Protein AF-A0A7X7KMA7-F1 (afdb_monomer_lite)

Structure (mmCIF, N/CA/C/O backbone):
data_AF-A0A7X7KMA7-F1
#
_entry.id   AF-A0A7X7KMA7-F1
#
loop_
_atom_site.group_PDB
_atom_site.id
_atom_site.type_symbol
_atom_site.label_atom_id
_atom_site.label_alt_id
_atom_site.label_comp_id
_atom_site.label_asym_id
_atom_site.label_entity_id
_atom_site.label_seq_id
_atom_site.pdbx_PDB_ins_code
_atom_site.Cartn_x
_atom_site.Cartn_y
_atom_site.Cartn_z
_atom_site.occupancy
_atom_site.B_iso_or_equiv
_atom_site.auth_seq_id
_atom_site.auth_comp_id
_atom_site.auth_asym_id
_atom_site.auth_atom_id
_atom_site.pdbx_PDB_model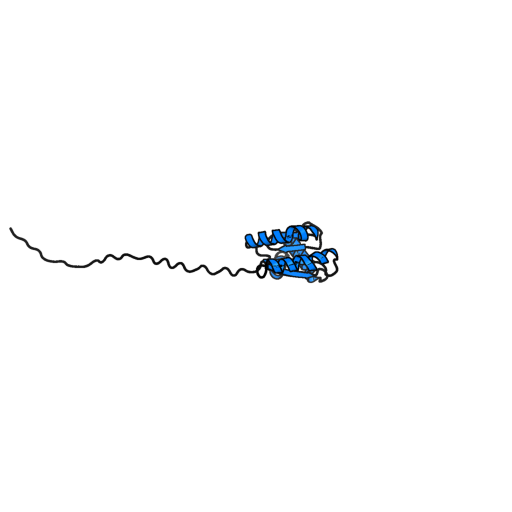_num
ATOM 1 N N . MET A 1 1 ? -81.975 -41.476 48.664 1.00 42.84 1 MET A N 1
ATOM 2 C CA . MET A 1 1 ? -80.956 -42.545 48.641 1.00 42.84 1 MET A CA 1
ATOM 3 C C . MET A 1 1 ? -79.593 -41.872 48.612 1.00 42.84 1 MET A C 1
ATOM 5 O O . MET A 1 1 ? -79.243 -41.217 47.643 1.00 42.84 1 MET A O 1
ATOM 9 N N . THR A 1 2 ? -78.921 -41.885 49.754 1.00 43.12 2 THR A N 1
ATOM 10 C CA . THR A 1 2 ? -77.663 -41.200 50.062 1.00 43.12 2 THR A CA 1
ATOM 11 C C . THR A 1 2 ? -76.474 -41.994 49.533 1.00 43.12 2 THR A C 1
ATOM 13 O O . THR A 1 2 ? -76.369 -43.187 49.803 1.00 43.12 2 THR A O 1
ATOM 16 N N . LYS A 1 3 ? -75.516 -41.331 48.879 1.00 42.34 3 LYS A N 1
ATOM 17 C CA . LYS A 1 3 ? -74.134 -41.823 48.876 1.00 42.34 3 LYS A CA 1
ATOM 18 C C . LYS A 1 3 ? -73.151 -40.657 48.859 1.00 42.34 3 LYS A C 1
ATOM 20 O O . LYS A 1 3 ? -72.945 -40.000 47.848 1.00 42.34 3 LYS A O 1
ATOM 25 N N . ARG A 1 4 ? -72.582 -40.401 50.037 1.00 55.59 4 ARG A N 1
ATOM 26 C CA . ARG A 1 4 ? -71.349 -39.637 50.221 1.00 55.59 4 ARG A CA 1
ATOM 27 C C . ARG A 1 4 ? -70.192 -40.496 49.722 1.00 55.59 4 ARG A C 1
ATOM 29 O O . ARG A 1 4 ? -70.120 -41.663 50.103 1.00 55.59 4 ARG A O 1
ATOM 36 N N . ILE A 1 5 ? -69.280 -39.916 48.951 1.00 58.69 5 ILE A N 1
ATOM 37 C CA . ILE A 1 5 ? -67.918 -40.436 48.820 1.00 58.69 5 ILE A CA 1
ATOM 38 C C . ILE A 1 5 ? -66.971 -39.254 48.995 1.00 58.69 5 ILE A C 1
ATOM 40 O O . ILE A 1 5 ? -67.124 -38.203 48.380 1.00 58.69 5 ILE A O 1
ATOM 44 N N . SER A 1 6 ? -66.084 -39.448 49.957 1.00 42.78 6 SER A N 1
ATOM 45 C CA . SER A 1 6 ? -65.108 -38.520 50.496 1.00 42.78 6 SER A CA 1
ATOM 46 C C . SER A 1 6 ? -63.806 -38.616 49.702 1.00 42.78 6 SER A C 1
ATOM 48 O O . SER A 1 6 ? -63.405 -39.723 49.356 1.00 42.78 6 SER A O 1
ATOM 50 N N . GLY A 1 7 ? -63.136 -37.476 49.519 1.00 43.03 7 GLY A N 1
ATOM 51 C CA . GLY A 1 7 ? -61.676 -37.373 49.467 1.00 43.03 7 GLY A CA 1
ATOM 52 C C . GLY A 1 7 ? -60.973 -37.708 48.149 1.00 43.03 7 GLY A C 1
ATOM 53 O O . GLY A 1 7 ? -60.830 -38.869 47.794 1.00 43.03 7 GLY A O 1
ATOM 54 N N . LEU A 1 8 ? -60.371 -36.686 47.534 1.00 47.28 8 LEU A N 1
ATOM 55 C CA . LEU A 1 8 ? -58.937 -36.716 47.229 1.00 47.28 8 LEU A CA 1
ATOM 56 C C . LEU A 1 8 ? -58.417 -35.278 47.090 1.00 47.28 8 LEU A C 1
ATOM 58 O O . LEU A 1 8 ? -58.827 -34.531 46.207 1.00 47.28 8 LEU A O 1
ATOM 62 N N . ALA A 1 9 ? -57.535 -34.889 48.004 1.00 47.84 9 ALA A N 1
ATOM 63 C CA . ALA A 1 9 ? -56.682 -33.720 47.870 1.00 47.84 9 ALA A CA 1
ATOM 64 C C . ALA A 1 9 ? -55.436 -34.116 47.066 1.00 47.84 9 ALA A C 1
ATOM 66 O O . ALA A 1 9 ? -54.879 -35.167 47.360 1.00 47.84 9 ALA A O 1
ATOM 67 N N . MET A 1 10 ? -54.980 -33.289 46.119 1.00 40.28 10 MET A N 1
ATOM 68 C CA . MET A 1 10 ? -53.560 -32.926 45.959 1.00 40.28 10 MET A CA 1
ATOM 69 C C . MET A 1 10 ? -53.342 -32.008 44.749 1.00 40.28 10 MET A C 1
ATOM 71 O O . MET A 1 10 ? -53.528 -32.400 43.605 1.00 40.28 10 MET A O 1
ATOM 75 N N . SER A 1 11 ? -52.940 -30.777 45.065 1.00 55.69 11 SER A N 1
ATOM 76 C CA . SER A 1 11 ? -51.712 -30.124 44.595 1.00 55.69 11 SER A CA 1
ATOM 77 C C . SER A 1 11 ? -51.336 -30.197 43.110 1.00 55.69 11 SER A C 1
ATOM 79 O O . SER A 1 11 ? -50.951 -31.241 42.598 1.00 55.69 11 SER A O 1
ATOM 81 N N . GLY A 1 12 ? -51.240 -29.025 42.482 1.00 44.03 12 GLY A N 1
ATOM 82 C CA . GLY A 1 12 ? -50.494 -28.838 41.238 1.00 44.03 12 GLY A CA 1
ATOM 83 C C . GLY A 1 12 ? -50.275 -27.358 40.952 1.00 44.03 12 GLY A C 1
ATOM 84 O O . GLY A 1 12 ? -51.076 -26.734 40.268 1.00 44.03 12 GLY A O 1
ATOM 85 N N . ALA A 1 13 ? -49.234 -26.787 41.555 1.00 55.28 13 ALA A N 1
ATOM 86 C CA . ALA A 1 13 ? -48.844 -25.388 41.431 1.00 55.28 13 ALA A CA 1
ATOM 87 C C . ALA A 1 13 ? -48.570 -24.975 39.971 1.00 55.28 13 ALA A C 1
ATOM 89 O O . ALA A 1 13 ? -47.979 -25.733 39.202 1.00 55.28 13 ALA A O 1
ATOM 90 N N . LEU A 1 14 ? -48.955 -23.742 39.621 1.00 54.69 14 LEU A N 1
ATOM 91 C CA . LEU A 1 14 ? -48.540 -23.071 38.390 1.00 54.69 14 LEU A CA 1
ATOM 92 C C . LEU A 1 14 ? -47.006 -22.993 38.330 1.00 54.69 14 LEU A C 1
ATOM 94 O O . LEU A 1 14 ? -46.394 -22.233 39.079 1.00 54.69 14 LEU A O 1
ATOM 98 N N . ALA A 1 15 ? -46.385 -23.716 37.402 1.00 51.72 15 ALA A N 1
ATOM 99 C CA . ALA A 1 15 ? -45.002 -23.473 37.015 1.00 51.72 15 ALA A CA 1
ATOM 100 C C . ALA A 1 15 ? -44.979 -22.431 35.884 1.00 51.72 15 ALA A C 1
ATOM 102 O O . ALA A 1 15 ? -45.044 -22.770 34.704 1.00 51.72 15 ALA A O 1
ATOM 103 N N . VAL A 1 16 ? -44.912 -21.146 36.241 1.00 57.94 16 VAL A N 1
ATOM 104 C CA . VAL A 1 16 ? -44.559 -20.082 35.291 1.00 57.94 16 VAL A CA 1
ATOM 105 C C . VAL A 1 16 ? -43.051 -20.174 35.069 1.00 57.94 16 VAL A C 1
ATOM 107 O O . VAL A 1 16 ? -42.262 -19.671 35.866 1.00 57.94 16 VAL A O 1
ATOM 110 N N . ALA A 1 17 ? -42.636 -20.885 34.022 1.00 57.16 17 ALA A N 1
ATOM 111 C CA . ALA A 1 17 ? -41.237 -20.955 33.622 1.00 57.16 17 ALA A CA 1
ATOM 112 C C . ALA A 1 17 ? -40.804 -19.588 33.066 1.00 57.16 17 ALA A C 1
ATOM 114 O O . ALA A 1 17 ? -41.054 -19.261 31.906 1.00 57.16 17 ALA A O 1
ATOM 115 N N . VAL A 1 18 ? -40.183 -18.768 33.915 1.00 60.25 18 VAL A N 1
ATOM 116 C CA . VAL A 1 18 ? -39.523 -17.524 33.509 1.00 60.25 18 VAL A CA 1
ATOM 117 C C . VAL A 1 18 ? -38.272 -17.906 32.720 1.00 60.25 18 VAL A C 1
ATOM 119 O O . VAL A 1 18 ? -37.263 -18.318 33.289 1.00 60.25 18 VAL A O 1
ATOM 122 N N . TRP A 1 19 ? -38.351 -17.796 31.394 1.00 57.41 19 TRP A N 1
ATOM 123 C CA . TRP A 1 19 ? -37.195 -17.878 30.506 1.00 57.41 19 TRP A CA 1
ATOM 124 C C . TRP A 1 19 ? -36.308 -16.655 30.748 1.00 57.41 19 TRP A C 1
ATOM 126 O O . TRP A 1 19 ? -36.497 -15.599 30.147 1.00 57.41 19 TRP A O 1
ATOM 136 N N . LEU A 1 20 ? -35.341 -16.781 31.654 1.00 63.38 20 LEU A N 1
ATOM 137 C CA . LEU A 1 20 ? -34.237 -15.834 31.748 1.00 63.38 20 LEU A CA 1
ATOM 138 C C . LEU A 1 20 ? -33.367 -16.016 30.500 1.00 63.38 20 LEU A C 1
ATOM 140 O O . LEU A 1 20 ? -32.512 -16.898 30.442 1.00 63.38 20 LEU A O 1
ATOM 144 N N . ALA A 1 21 ? -33.623 -15.198 29.479 1.00 61.03 21 ALA A N 1
ATOM 145 C CA . ALA A 1 21 ? -32.756 -15.058 28.321 1.00 61.03 21 ALA A CA 1
ATOM 146 C C . ALA A 1 21 ? -31.420 -14.455 28.783 1.00 61.03 21 ALA A C 1
ATOM 148 O O . ALA A 1 21 ? -31.233 -13.242 28.814 1.00 61.03 21 ALA A O 1
ATOM 149 N N . ASN A 1 22 ? -30.499 -15.324 29.193 1.00 64.50 22 ASN A N 1
ATOM 150 C CA . ASN A 1 22 ? -29.116 -14.979 29.476 1.00 64.50 22 ASN A CA 1
ATOM 151 C C . ASN A 1 22 ? -28.406 -14.701 28.144 1.00 64.50 22 ASN A C 1
ATOM 153 O O . ASN A 1 22 ? -27.770 -15.581 27.565 1.00 64.50 22 ASN A O 1
ATOM 157 N N . SER A 1 23 ? -28.563 -13.486 27.623 1.00 63.78 23 SER A N 1
ATOM 158 C CA . SER A 1 23 ? -27.784 -12.986 26.494 1.00 63.78 23 SER A CA 1
ATOM 159 C C . SER A 1 23 ? -26.338 -12.793 26.947 1.00 63.78 23 SER A C 1
ATOM 161 O O . SER A 1 23 ? -25.974 -11.740 27.469 1.00 63.78 23 SER A O 1
ATOM 163 N N . ALA A 1 24 ? -25.520 -13.834 26.782 1.00 68.38 24 ALA A N 1
ATOM 164 C CA . ALA A 1 24 ? -24.077 -13.706 26.895 1.00 68.38 24 ALA A CA 1
ATOM 165 C C . ALA A 1 24 ? -23.600 -12.678 25.849 1.00 68.38 24 ALA A C 1
ATOM 167 O O . ALA A 1 24 ? -24.004 -12.783 24.685 1.00 68.38 24 ALA A O 1
ATOM 168 N N . PRO A 1 25 ? -22.779 -11.681 26.224 1.00 60.28 25 PRO A N 1
ATOM 169 C CA . PRO A 1 25 ? -22.177 -10.791 25.244 1.00 60.28 25 PRO A CA 1
ATOM 170 C C . PRO A 1 25 ? -21.342 -11.634 24.276 1.00 60.28 25 PRO A C 1
ATOM 172 O O . PRO A 1 25 ? -20.539 -12.467 24.703 1.00 60.28 25 PRO A O 1
ATOM 175 N N . ALA A 1 26 ? -21.561 -11.448 22.972 1.00 61.28 26 ALA A N 1
ATOM 176 C CA . ALA A 1 26 ? -20.715 -12.058 21.957 1.00 61.28 26 ALA A CA 1
ATOM 177 C C . ALA A 1 26 ? -19.252 -11.665 22.238 1.00 61.28 26 ALA A C 1
ATOM 179 O O . ALA A 1 26 ? -19.012 -10.509 22.609 1.00 61.28 26 ALA A O 1
ATOM 180 N N . PRO A 1 27 ? -18.281 -12.587 22.101 1.00 55.22 27 PRO A N 1
ATOM 181 C CA . PRO A 1 27 ? -16.877 -12.244 22.270 1.00 55.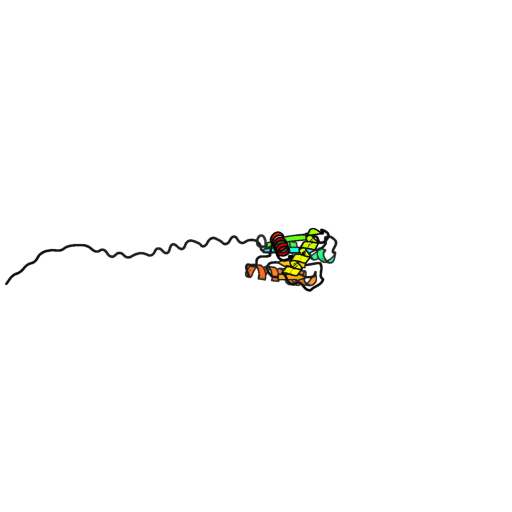22 27 PRO A CA 1
ATOM 182 C C . PRO A 1 27 ? -16.562 -11.056 21.361 1.00 55.22 27 PRO A C 1
ATOM 184 O O . PRO A 1 27 ? -16.843 -11.105 20.161 1.00 55.22 27 PRO A O 1
ATOM 187 N N . ALA A 1 28 ? -16.042 -9.973 21.945 1.00 59.31 28 ALA A N 1
ATOM 188 C CA . ALA A 1 28 ? -15.568 -8.830 21.185 1.00 59.31 28 ALA A CA 1
ATOM 189 C C . ALA A 1 28 ? -14.574 -9.368 20.154 1.00 59.31 28 ALA A C 1
ATOM 191 O O . ALA A 1 28 ? -13.547 -9.934 20.528 1.00 59.31 28 ALA A O 1
ATOM 192 N N . ALA A 1 29 ? -14.925 -9.285 18.870 1.00 58.97 29 ALA A N 1
ATOM 193 C CA . ALA A 1 29 ? -14.020 -9.667 17.803 1.00 58.97 29 ALA A CA 1
ATOM 194 C C . ALA A 1 29 ? -12.727 -8.878 18.022 1.00 58.97 29 ALA A C 1
ATOM 196 O O . ALA A 1 29 ? -12.768 -7.648 18.018 1.00 58.97 29 ALA A O 1
ATOM 197 N N . GLU A 1 30 ? -11.611 -9.565 18.275 1.00 58.09 30 GLU A N 1
ATOM 198 C CA . GLU A 1 30 ? -10.319 -8.896 18.373 1.00 58.09 30 GLU A CA 1
ATOM 199 C C . GLU A 1 30 ? -10.055 -8.212 17.031 1.00 58.09 30 GLU A C 1
ATOM 201 O O . GLU A 1 30 ? -9.756 -8.854 16.018 1.00 58.09 30 GLU A O 1
ATOM 206 N N . THR A 1 31 ? -10.259 -6.897 17.000 1.00 70.19 31 THR A N 1
ATOM 207 C CA . THR A 1 31 ? -10.113 -6.080 15.804 1.00 70.19 31 THR A CA 1
ATOM 208 C C . THR A 1 31 ? -8.632 -5.964 15.495 1.00 70.19 31 THR A C 1
ATOM 210 O O . THR A 1 31 ? -7.916 -5.111 16.015 1.00 70.19 31 THR A O 1
ATOM 213 N N . ARG A 1 32 ? -8.155 -6.873 14.644 1.00 88.69 32 ARG A N 1
ATOM 214 C CA . ARG A 1 32 ? -6.805 -6.805 14.088 1.00 88.69 32 ARG A CA 1
ATOM 215 C C . ARG A 1 32 ? -6.684 -5.548 13.217 1.00 88.69 32 ARG A C 1
ATOM 217 O O . ARG A 1 32 ? -7.615 -5.265 12.460 1.00 88.69 32 ARG A O 1
ATOM 224 N N . PRO A 1 33 ? -5.565 -4.807 13.296 1.00 95.69 33 PRO A N 1
ATOM 225 C CA . PRO A 1 33 ? -5.356 -3.641 12.451 1.00 95.69 33 PRO A CA 1
ATOM 226 C C . PRO A 1 33 ? -5.344 -4.033 10.972 1.00 95.69 33 PRO A C 1
ATOM 228 O O . PRO A 1 33 ? -4.815 -5.084 10.600 1.00 95.69 33 PRO A O 1
ATOM 231 N N . LEU A 1 34 ? -5.869 -3.156 10.118 1.00 97.44 34 LEU A N 1
ATOM 232 C CA . LEU A 1 34 ? -5.682 -3.272 8.678 1.00 97.44 34 LEU A CA 1
ATOM 233 C C . LEU A 1 34 ? -4.204 -3.032 8.354 1.00 97.44 34 LEU A C 1
ATOM 235 O O . LEU A 1 34 ? -3.650 -1.966 8.635 1.00 97.44 34 LEU A O 1
ATOM 239 N N . GLN A 1 35 ? -3.558 -4.026 7.755 1.00 98.12 35 GLN A N 1
ATOM 240 C CA . GLN A 1 35 ? -2.161 -3.905 7.357 1.00 98.12 35 GLN A CA 1
ATOM 241 C C . GLN A 1 35 ? -2.065 -3.121 6.046 1.00 98.12 35 GLN A C 1
ATOM 243 O O . GLN A 1 35 ? -2.744 -3.448 5.074 1.00 98.12 35 GLN A O 1
ATOM 248 N N . VAL A 1 36 ? -1.200 -2.116 6.010 1.00 98.31 36 VAL A N 1
ATOM 249 C CA . VAL A 1 36 ? -0.921 -1.302 4.824 1.00 98.31 36 VAL A CA 1
ATOM 250 C C . VAL A 1 36 ? 0.539 -1.529 4.447 1.00 98.31 36 VAL A C 1
ATOM 252 O O . VAL A 1 36 ? 1.442 -1.065 5.142 1.00 98.31 36 VAL A O 1
ATOM 255 N N . TYR A 1 37 ? 0.782 -2.278 3.373 1.00 98.50 37 TYR A N 1
ATOM 256 C CA . TYR A 1 37 ? 2.131 -2.597 2.903 1.00 98.50 37 TYR A CA 1
ATOM 257 C C . TYR A 1 37 ? 2.526 -1.646 1.779 1.00 98.50 37 TYR A C 1
ATOM 259 O O . TYR A 1 37 ? 1.981 -1.748 0.684 1.00 98.50 37 TYR A O 1
ATOM 267 N N . LEU A 1 38 ? 3.462 -0.733 2.048 1.00 97.38 38 LEU A N 1
ATOM 268 C CA . LEU A 1 38 ? 4.052 0.149 1.041 1.00 97.38 38 LEU A CA 1
ATOM 269 C C . LEU A 1 38 ? 5.336 -0.482 0.504 1.00 97.38 38 LEU A C 1
ATOM 271 O O . LEU A 1 38 ? 6.313 -0.606 1.241 1.00 97.38 38 LEU A O 1
ATOM 275 N N . PHE A 1 39 ? 5.350 -0.791 -0.785 1.00 97.12 39 PHE A N 1
ATOM 276 C CA . PHE A 1 39 ? 6.535 -1.160 -1.545 1.00 97.12 39 PHE A CA 1
ATOM 277 C C . PHE A 1 39 ? 7.085 0.080 -2.242 1.00 97.12 39 PHE A C 1
ATOM 279 O O . PHE A 1 39 ? 6.411 0.683 -3.076 1.00 97.12 39 PHE A O 1
ATOM 286 N N . ALA A 1 40 ? 8.290 0.494 -1.860 1.00 95.06 40 ALA A N 1
ATOM 287 C CA . ALA A 1 40 ? 8.915 1.703 -2.381 1.00 95.06 40 ALA A CA 1
ATOM 288 C C . ALA A 1 40 ? 10.429 1.666 -2.174 1.00 95.06 40 ALA A C 1
ATOM 290 O O . ALA A 1 40 ? 10.872 1.430 -1.051 1.00 95.06 40 ALA A O 1
ATOM 291 N N . SER A 1 41 ? 11.215 2.014 -3.196 1.00 89.81 41 SER A N 1
ATOM 292 C CA . SER A 1 41 ? 12.665 2.204 -3.026 1.00 89.81 41 SER A CA 1
ATOM 293 C C . SER A 1 41 ? 12.961 3.337 -2.033 1.00 89.81 41 SER A C 1
ATOM 295 O O . SER A 1 41 ? 12.235 4.343 -1.955 1.00 89.81 41 SER A O 1
ATOM 297 N N . SER A 1 42 ? 14.019 3.172 -1.242 1.00 81.38 42 SER A N 1
ATOM 298 C CA . SER A 1 42 ? 14.540 4.203 -0.341 1.00 81.38 42 SER A CA 1
ATOM 299 C C . SER A 1 42 ? 15.018 5.456 -1.085 1.00 81.38 42 SER A C 1
ATOM 301 O O . SER A 1 42 ? 14.915 6.562 -0.553 1.00 81.38 42 SER A O 1
ATOM 303 N N . THR A 1 43 ? 15.448 5.297 -2.339 1.00 81.69 43 THR A N 1
ATOM 304 C CA . THR A 1 43 ? 16.053 6.359 -3.156 1.00 81.69 43 THR A CA 1
ATOM 305 C C . THR A 1 43 ? 15.072 7.070 -4.091 1.00 81.69 43 THR A C 1
ATOM 307 O O . THR A 1 43 ? 15.467 7.983 -4.813 1.00 81.69 43 THR A O 1
ATOM 310 N N . CYS A 1 44 ? 13.786 6.702 -4.076 1.00 79.06 44 CYS A N 1
ATOM 311 C CA . CYS A 1 44 ? 12.780 7.269 -4.975 1.00 79.06 44 CYS A CA 1
ATOM 312 C C . CYS A 1 44 ? 12.324 8.679 -4.530 1.00 79.06 44 CYS A C 1
ATOM 314 O O . CYS A 1 44 ? 11.663 8.803 -3.489 1.00 79.06 44 CYS A O 1
ATOM 316 N N . PRO A 1 45 ? 12.579 9.743 -5.322 1.00 80.44 45 PRO A N 1
ATOM 317 C CA . PRO A 1 45 ? 12.192 11.110 -4.959 1.00 80.44 45 PRO A CA 1
ATOM 318 C C . PRO A 1 45 ? 10.673 11.294 -4.856 1.00 80.44 45 PRO A C 1
ATOM 320 O O . PRO A 1 45 ? 10.181 11.972 -3.955 1.00 80.44 45 PRO A O 1
ATOM 323 N N . GLU A 1 46 ? 9.920 10.638 -5.738 1.00 77.50 46 GLU A N 1
ATOM 324 C CA . GLU A 1 46 ? 8.453 10.700 -5.784 1.00 77.50 46 GLU A CA 1
ATOM 325 C C . GLU A 1 46 ? 7.806 10.071 -4.540 1.00 77.50 46 GLU A C 1
ATOM 327 O O . GLU A 1 46 ? 6.713 10.458 -4.125 1.00 77.50 46 GLU A O 1
ATOM 332 N N . CYS A 1 47 ? 8.516 9.157 -3.871 1.00 80.31 47 CYS A N 1
ATOM 333 C CA . CYS A 1 47 ? 8.068 8.549 -2.622 1.00 80.31 47 CYS A CA 1
ATOM 334 C C . CYS A 1 47 ? 8.243 9.461 -1.402 1.00 80.31 47 CYS A C 1
ATOM 336 O O . CYS A 1 47 ? 7.628 9.195 -0.367 1.00 80.31 47 CYS A O 1
ATOM 338 N N . MET A 1 48 ? 9.076 10.509 -1.474 1.00 84.44 48 MET A N 1
ATOM 339 C CA . MET A 1 48 ? 9.415 11.314 -0.295 1.00 84.44 48 MET A CA 1
ATOM 340 C C . MET A 1 48 ? 8.182 11.978 0.316 1.00 84.44 48 MET A C 1
ATOM 342 O O . MET A 1 48 ? 7.986 11.899 1.525 1.00 84.44 48 MET A O 1
ATOM 346 N N . GLY A 1 49 ? 7.307 12.571 -0.504 1.00 86.31 49 GLY A N 1
ATOM 347 C CA . GLY A 1 49 ? 6.081 13.213 -0.017 1.00 86.31 49 GLY A CA 1
ATOM 348 C C . GLY A 1 49 ? 5.111 12.225 0.639 1.00 86.31 49 GLY A C 1
ATOM 349 O O . GLY A 1 49 ? 4.503 12.537 1.665 1.00 86.31 49 GLY A O 1
ATOM 350 N N . ILE A 1 50 ? 5.020 11.011 0.092 1.00 90.94 50 ILE A N 1
ATOM 351 C CA . ILE A 1 50 ? 4.183 9.936 0.635 1.00 90.94 50 ILE A CA 1
ATOM 352 C C . ILE A 1 50 ? 4.718 9.488 1.999 1.00 90.94 50 ILE A C 1
ATOM 354 O O . ILE A 1 50 ? 3.974 9.478 2.979 1.00 90.94 50 ILE A O 1
ATOM 358 N N . LYS A 1 51 ? 6.018 9.178 2.079 1.00 88.00 51 LYS A N 1
ATOM 359 C CA . LYS A 1 51 ? 6.676 8.697 3.303 1.00 88.00 51 LYS A CA 1
ATOM 360 C C . LYS A 1 51 ? 6.720 9.765 4.403 1.00 88.00 51 LYS A C 1
ATOM 362 O O . LYS A 1 51 ? 6.473 9.444 5.559 1.00 88.00 51 LYS A O 1
ATOM 367 N N . ALA A 1 52 ? 7.013 11.017 4.053 1.00 89.81 52 ALA A N 1
ATOM 368 C CA . ALA A 1 52 ? 7.214 12.092 5.024 1.00 89.81 52 ALA A CA 1
ATOM 369 C C . ALA A 1 52 ? 5.913 12.762 5.488 1.00 89.81 52 ALA A C 1
ATOM 371 O O . ALA A 1 52 ? 5.862 13.242 6.615 1.00 89.81 52 ALA A O 1
ATOM 372 N N . ASN A 1 53 ? 4.868 12.804 4.649 1.00 91.25 53 ASN A N 1
ATOM 373 C CA . ASN A 1 53 ? 3.662 13.583 4.953 1.00 91.25 53 ASN A CA 1
ATOM 374 C C . ASN A 1 53 ? 2.377 12.756 4.949 1.00 91.25 53 ASN A C 1
ATOM 376 O O . ASN A 1 53 ? 1.539 12.931 5.830 1.00 91.25 53 ASN A O 1
ATOM 380 N N . LEU A 1 54 ? 2.161 11.906 3.943 1.00 93.44 54 LEU A N 1
ATOM 381 C CA . LEU A 1 54 ? 0.889 11.190 3.805 1.00 93.44 54 LEU A CA 1
ATOM 382 C C . LEU A 1 54 ? 0.757 10.072 4.841 1.00 93.44 54 LEU A C 1
ATOM 384 O O . LEU A 1 54 ? -0.224 10.032 5.576 1.00 93.44 54 LEU A O 1
ATOM 388 N N . LEU A 1 55 ? 1.751 9.186 4.928 1.00 93.62 55 LEU A N 1
ATOM 389 C CA . LEU A 1 55 ? 1.688 8.025 5.819 1.00 93.62 55 LEU A CA 1
ATOM 390 C C . LEU A 1 55 ? 1.683 8.396 7.308 1.00 93.62 55 LEU A C 1
ATOM 392 O O . LEU A 1 55 ? 0.881 7.807 8.031 1.00 93.62 55 LEU A O 1
ATOM 396 N N . PRO A 1 56 ? 2.473 9.379 7.787 1.00 94.19 56 PRO A N 1
ATOM 397 C CA . PRO A 1 56 ? 2.369 9.831 9.172 1.00 94.19 56 PRO A CA 1
ATOM 398 C C . PRO A 1 56 ? 0.979 10.378 9.510 1.00 94.19 56 PRO A C 1
ATOM 400 O O . PRO A 1 56 ? 0.414 9.984 10.526 1.00 94.19 56 PRO A O 1
ATOM 403 N N . ARG A 1 57 ? 0.386 11.196 8.625 1.00 95.25 57 ARG A N 1
ATOM 404 C CA . ARG A 1 57 ? -0.982 11.714 8.806 1.00 95.25 57 ARG A CA 1
ATOM 405 C C . ARG A 1 57 ? -2.028 10.602 8.817 1.00 95.25 57 ARG A C 1
ATOM 407 O O . ARG A 1 57 ? -2.952 10.637 9.621 1.00 95.25 57 ARG A O 1
ATOM 414 N N . LEU A 1 58 ? -1.858 9.586 7.972 1.00 95.38 58 LEU A N 1
ATOM 415 C CA . LEU A 1 58 ? -2.721 8.406 7.955 1.00 95.38 58 LEU A CA 1
ATOM 416 C C . LEU A 1 58 ? -2.634 7.640 9.288 1.00 95.38 58 LEU A C 1
ATOM 418 O O . LEU A 1 58 ? -3.650 7.298 9.883 1.00 95.38 58 LEU A O 1
ATOM 422 N N . VAL A 1 59 ? -1.425 7.398 9.798 1.00 95.81 59 VAL A N 1
ATOM 423 C CA . VAL A 1 59 ? -1.232 6.719 11.091 1.00 95.81 59 VAL A CA 1
ATOM 424 C C . VAL A 1 59 ? -1.822 7.536 12.242 1.00 95.81 59 VAL A C 1
ATOM 426 O O . VAL A 1 59 ? -2.469 6.963 13.114 1.00 95.81 59 VAL A O 1
ATOM 429 N N . GLU A 1 60 ? -1.658 8.858 12.230 1.00 96.81 60 GLU A N 1
ATOM 430 C CA . GLU A 1 60 ? -2.250 9.753 13.228 1.00 96.81 60 GLU A CA 1
ATOM 431 C C . GLU A 1 60 ? -3.788 9.711 13.197 1.00 96.81 60 GLU A C 1
ATOM 433 O O . GLU A 1 60 ? -4.419 9.575 14.244 1.00 96.81 60 GLU A O 1
ATOM 438 N N . GLY A 1 61 ? -4.394 9.747 12.005 1.00 96.38 61 GLY A N 1
ATOM 439 C CA . GLY A 1 61 ? -5.851 9.763 11.841 1.00 96.38 61 GLY A CA 1
ATOM 440 C C . GLY A 1 61 ? -6.547 8.441 12.182 1.00 96.38 61 GLY A C 1
ATOM 441 O O . GLY A 1 61 ? -7.651 8.445 12.728 1.00 96.38 61 GLY A O 1
ATOM 442 N N . TYR A 1 62 ? -5.918 7.298 11.888 1.00 96.12 62 TYR A N 1
ATOM 443 C CA . TYR A 1 62 ? -6.520 5.976 12.116 1.00 96.12 62 TYR A CA 1
ATOM 444 C C . TYR A 1 62 ? -6.018 5.271 13.387 1.00 96.12 62 TYR A C 1
ATOM 446 O O . TYR A 1 62 ? -6.655 4.317 13.849 1.00 96.12 62 TYR A O 1
ATOM 454 N N . GLY A 1 63 ? -4.904 5.718 13.970 1.00 95.31 63 GLY A N 1
ATOM 455 C CA . GLY A 1 63 ? -4.322 5.151 15.183 1.00 95.31 63 GLY A CA 1
ATOM 456 C C . GLY A 1 63 ? -4.074 3.645 15.071 1.00 95.31 63 GLY A C 1
ATOM 457 O O . GLY A 1 63 ? -3.556 3.143 14.076 1.00 95.31 63 GLY A O 1
ATOM 458 N N . THR A 1 64 ? -4.493 2.894 16.091 1.00 95.31 64 THR A N 1
ATOM 459 C CA . THR A 1 64 ? -4.306 1.434 16.171 1.00 95.31 64 THR A CA 1
ATOM 460 C C . THR A 1 64 ? -5.177 0.633 15.203 1.00 95.31 64 THR A C 1
ATOM 462 O O . THR A 1 64 ? -5.046 -0.587 15.148 1.00 95.31 64 THR A O 1
ATOM 465 N N . ARG A 1 65 ? -6.062 1.280 14.430 1.00 96.44 65 ARG A N 1
ATOM 466 C CA . ARG A 1 65 ? -6.908 0.598 13.437 1.00 96.44 65 ARG A CA 1
ATOM 467 C C . ARG A 1 65 ? -6.125 0.170 12.201 1.00 96.44 65 ARG A C 1
ATOM 469 O O . ARG A 1 65 ? -6.581 -0.724 11.492 1.00 96.44 65 ARG A O 1
ATOM 476 N N . ILE A 1 66 ? -4.970 0.781 11.939 1.00 97.56 66 ILE A N 1
ATOM 477 C CA . ILE A 1 66 ? -4.095 0.415 10.824 1.00 97.56 66 ILE A CA 1
ATOM 478 C C . ILE A 1 66 ? -2.669 0.157 11.300 1.00 97.56 66 ILE A C 1
ATOM 480 O O . ILE A 1 66 ? -2.240 0.637 12.347 1.00 97.56 66 ILE A O 1
ATOM 484 N N . LYS A 1 67 ? -1.903 -0.565 10.484 1.00 97.31 67 LYS A N 1
ATOM 485 C CA . LYS A 1 67 ? -0.459 -0.715 10.658 1.00 97.31 67 LYS A CA 1
ATOM 486 C C . LYS A 1 67 ? 0.241 -0.586 9.315 1.00 97.31 67 LYS A C 1
ATOM 488 O O . LYS A 1 67 ? 0.108 -1.453 8.453 1.00 97.31 67 LYS A O 1
ATOM 493 N N . VAL A 1 68 ? 1.016 0.481 9.158 1.00 96.88 68 VAL A N 1
ATOM 494 C CA . VAL A 1 68 ? 1.813 0.732 7.953 1.00 96.88 68 VAL A CA 1
ATOM 495 C C . VAL A 1 68 ? 3.154 0.008 8.062 1.00 96.88 68 VAL A C 1
ATOM 497 O O . VAL A 1 68 ? 3.833 0.094 9.083 1.00 96.88 68 VAL A O 1
ATOM 500 N N . THR A 1 69 ? 3.534 -0.723 7.017 1.00 97.00 69 THR A N 1
ATOM 501 C CA . THR A 1 69 ? 4.825 -1.412 6.905 1.00 97.00 69 THR A CA 1
ATOM 502 C C . THR A 1 69 ? 5.498 -1.006 5.600 1.00 97.00 69 THR A C 1
ATOM 504 O O . THR A 1 69 ? 4.916 -1.159 4.528 1.00 97.00 69 THR A O 1
ATOM 507 N N . HIS A 1 70 ? 6.725 -0.500 5.703 1.00 95.12 70 HIS A N 1
ATOM 508 C CA . HIS A 1 70 ? 7.562 -0.154 4.559 1.00 95.12 70 HIS A CA 1
ATOM 509 C C . HIS A 1 70 ? 8.389 -1.363 4.124 1.00 95.12 70 HIS A C 1
ATOM 511 O O . HIS A 1 70 ? 9.064 -1.976 4.948 1.00 95.12 70 HIS A O 1
ATOM 517 N N . LEU A 1 71 ? 8.336 -1.683 2.836 1.00 96.56 71 LEU A N 1
ATOM 518 C CA . LEU A 1 71 ? 9.095 -2.7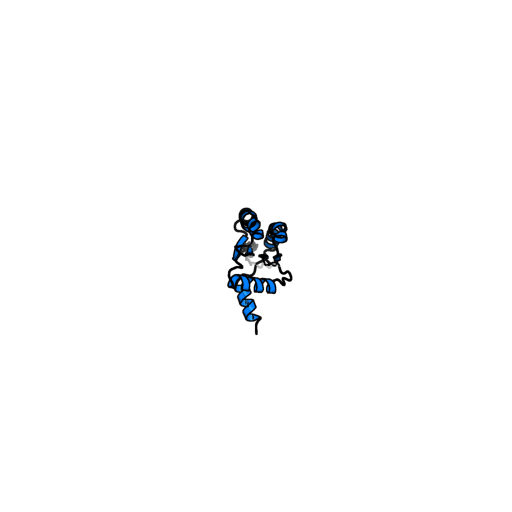43 2.186 1.00 96.56 71 LEU A CA 1
ATOM 519 C C . LEU A 1 71 ? 9.980 -2.082 1.129 1.00 96.56 71 LEU A C 1
ATOM 521 O O . LEU A 1 71 ? 9.486 -1.533 0.141 1.00 96.56 71 LEU A O 1
ATOM 525 N N . ASP A 1 72 ? 11.282 -2.061 1.400 1.00 95.25 72 ASP A N 1
ATOM 526 C CA . ASP A 1 72 ? 12.255 -1.363 0.567 1.00 95.25 72 ASP A CA 1
ATOM 527 C C . ASP A 1 72 ? 12.567 -2.174 -0.687 1.00 95.25 72 ASP A C 1
ATOM 529 O O . ASP A 1 72 ? 12.992 -3.319 -0.595 1.00 95.25 72 ASP A O 1
ATOM 533 N N . LEU A 1 73 ? 12.369 -1.590 -1.864 1.00 95.31 73 LEU A N 1
ATOM 534 C CA . LEU A 1 73 ? 12.621 -2.288 -3.127 1.00 95.31 73 LEU A CA 1
ATOM 535 C C . LEU A 1 73 ? 14.105 -2.431 -3.465 1.00 95.31 73 LEU A C 1
ATOM 537 O O . LEU A 1 73 ? 14.437 -3.204 -4.361 1.00 95.31 73 LEU A O 1
ATOM 541 N N . ASP A 1 74 ? 14.983 -1.753 -2.726 1.00 94.06 74 ASP A N 1
ATOM 542 C CA . ASP A 1 74 ? 16.426 -1.966 -2.830 1.00 94.06 74 ASP A CA 1
ATOM 543 C C . ASP A 1 74 ? 16.851 -3.288 -2.139 1.00 94.06 74 ASP A C 1
ATOM 545 O O . ASP A 1 74 ? 17.925 -3.825 -2.417 1.00 94.06 7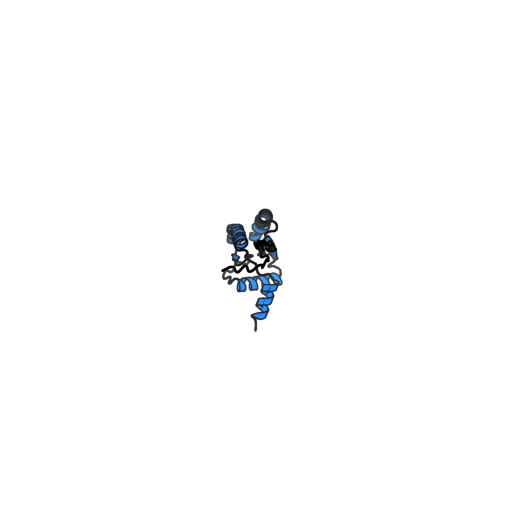4 ASP A O 1
ATOM 549 N N . ASP A 1 75 ? 15.988 -3.869 -1.287 1.00 96.12 75 ASP A N 1
ATOM 550 C CA . ASP A 1 75 ? 16.138 -5.221 -0.742 1.00 96.12 75 ASP A CA 1
ATOM 551 C C . ASP A 1 75 ? 15.533 -6.274 -1.687 1.00 96.12 75 ASP A C 1
ATOM 553 O O . ASP A 1 75 ? 14.342 -6.263 -2.020 1.00 96.12 75 ASP A O 1
ATOM 557 N N . ILE A 1 76 ? 16.350 -7.256 -2.075 1.00 96.06 76 ILE A N 1
ATOM 558 C CA . ILE A 1 76 ? 15.953 -8.287 -3.040 1.00 96.06 76 ILE A CA 1
ATOM 559 C C . ILE A 1 76 ? 14.774 -9.141 -2.549 1.00 96.06 76 ILE A C 1
ATOM 561 O O . ILE A 1 76 ? 13.964 -9.602 -3.357 1.00 96.06 76 ILE A O 1
ATOM 565 N N . GLU A 1 77 ? 14.646 -9.365 -1.239 1.00 97.38 77 GLU A N 1
ATOM 566 C CA . GLU A 1 77 ? 13.553 -10.169 -0.690 1.00 97.38 77 GLU A CA 1
ATOM 567 C C . GLU A 1 77 ? 12.223 -9.419 -0.676 1.00 97.38 77 GLU A C 1
ATOM 569 O O . GLU A 1 77 ? 11.171 -10.040 -0.867 1.00 97.38 77 GLU A O 1
ATOM 574 N N . SER A 1 78 ? 12.261 -8.105 -0.501 1.00 97.31 78 SER A N 1
ATOM 575 C CA . SER A 1 78 ? 11.120 -7.202 -0.627 1.00 97.31 78 SER A CA 1
ATOM 576 C C . SER A 1 78 ? 10.711 -7.015 -2.088 1.00 97.31 78 SER A C 1
ATOM 578 O O . SER A 1 78 ? 9.520 -7.077 -2.392 1.00 97.31 78 SER A O 1
ATOM 580 N N . PHE A 1 79 ? 11.670 -6.920 -3.015 1.00 96.88 79 PHE A N 1
ATOM 581 C CA . PHE A 1 79 ? 11.382 -6.920 -4.452 1.00 96.88 79 PHE A CA 1
ATOM 582 C C . PHE A 1 79 ? 10.706 -8.223 -4.903 1.00 96.88 79 PHE A C 1
ATOM 584 O O . PHE A 1 79 ? 9.657 -8.201 -5.542 1.00 96.88 79 PHE A O 1
ATOM 591 N N . LYS A 1 80 ? 11.234 -9.391 -4.508 1.00 97.56 80 LYS A N 1
ATOM 592 C CA . LYS A 1 80 ? 10.568 -10.677 -4.789 1.00 97.56 80 LYS A CA 1
ATOM 593 C C . LYS A 1 80 ? 9.167 -10.730 -4.190 1.00 97.56 80 LYS A C 1
ATOM 595 O O . LYS A 1 80 ? 8.264 -11.284 -4.811 1.00 97.56 80 LYS A O 1
ATOM 600 N N . LEU A 1 81 ? 8.989 -10.182 -2.987 1.00 98.19 81 LEU A N 1
ATOM 601 C CA . LEU A 1 81 ? 7.690 -10.134 -2.329 1.00 98.19 81 LEU A CA 1
ATOM 602 C C . LEU A 1 81 ? 6.690 -9.271 -3.100 1.00 98.19 81 LEU A C 1
ATOM 604 O O . LEU A 1 81 ? 5.548 -9.705 -3.235 1.00 98.19 81 LEU A O 1
ATOM 608 N N . LEU A 1 82 ? 7.114 -8.124 -3.646 1.00 98.12 82 LEU A N 1
ATOM 609 C CA . LEU A 1 82 ? 6.282 -7.290 -4.517 1.00 98.12 82 LEU A CA 1
ATOM 610 C C . LEU A 1 82 ? 5.701 -8.129 -5.659 1.00 98.12 82 LEU A C 1
ATOM 612 O O . LEU A 1 82 ? 4.486 -8.183 -5.808 1.00 98.12 82 LEU A O 1
ATOM 616 N N . LEU A 1 83 ? 6.543 -8.885 -6.371 1.00 97.31 83 LEU A N 1
ATOM 617 C CA . LEU A 1 83 ? 6.099 -9.737 -7.482 1.00 97.31 83 LEU A CA 1
ATOM 618 C C . LEU A 1 83 ? 5.066 -10.793 -7.050 1.00 97.31 83 LEU A C 1
ATOM 620 O O . LEU A 1 83 ? 4.208 -11.192 -7.838 1.00 97.31 83 LEU A O 1
ATOM 624 N N . LEU A 1 84 ? 5.138 -11.288 -5.809 1.00 97.75 84 LEU A N 1
ATOM 625 C CA . LEU A 1 84 ? 4.134 -12.221 -5.290 1.00 97.75 84 LEU A CA 1
ATOM 626 C C . LEU A 1 84 ? 2.803 -11.524 -4.996 1.00 97.75 84 LEU A C 1
ATOM 628 O O . LEU A 1 84 ? 1.749 -12.083 -5.301 1.00 97.75 84 LEU A O 1
ATOM 632 N N . TYR A 1 85 ? 2.845 -10.321 -4.421 1.00 98.31 85 TYR A N 1
ATOM 633 C CA . TYR A 1 85 ? 1.651 -9.506 -4.207 1.00 98.31 85 TYR A CA 1
ATOM 634 C C . TYR A 1 85 ? 1.012 -9.109 -5.536 1.00 98.31 85 TYR A C 1
ATOM 636 O O . TYR A 1 85 ? -0.192 -9.275 -5.697 1.00 98.31 85 TYR A O 1
ATOM 644 N N . GLU A 1 86 ? 1.802 -8.693 -6.523 1.00 97.94 86 GLU A N 1
ATOM 645 C CA . GLU A 1 86 ? 1.306 -8.365 -7.859 1.00 97.94 86 GLU A CA 1
ATOM 646 C C . GLU A 1 86 ? 0.556 -9.534 -8.492 1.00 97.94 86 GLU A C 1
ATOM 648 O O . GLU A 1 86 ? -0.581 -9.372 -8.937 1.00 97.94 86 GLU A O 1
ATOM 653 N N . ARG A 1 87 ? 1.136 -10.742 -8.445 1.00 96.75 87 ARG A N 1
ATOM 654 C CA . ARG A 1 87 ? 0.446 -11.950 -8.916 1.00 96.75 87 ARG A CA 1
ATOM 655 C C . ARG A 1 87 ? -0.833 -12.230 -8.135 1.00 96.75 87 ARG A C 1
ATOM 657 O O . ARG A 1 87 ? -1.844 -12.566 -8.743 1.00 96.75 87 ARG A O 1
ATOM 664 N N . LYS A 1 88 ? -0.805 -12.096 -6.806 1.00 96.19 88 LYS A N 1
ATOM 665 C CA . LYS A 1 88 ? -1.966 -12.369 -5.946 1.00 96.19 88 LYS A CA 1
ATOM 666 C C . LYS A 1 88 ? -3.126 -11.405 -6.202 1.00 96.19 88 LYS A C 1
ATOM 668 O O . LYS A 1 88 ? -4.274 -11.836 -6.202 1.00 96.19 88 LYS A O 1
ATOM 673 N N . TYR A 1 89 ? -2.828 -10.127 -6.409 1.00 97.19 89 TYR A N 1
ATOM 674 C CA . TYR A 1 89 ? -3.821 -9.074 -6.631 1.00 97.19 89 TYR A CA 1
ATOM 675 C C . TYR A 1 89 ? -4.158 -8.870 -8.116 1.00 97.19 89 TYR A C 1
ATOM 677 O O . TYR A 1 89 ? -5.010 -8.046 -8.442 1.00 97.19 89 TYR A O 1
ATOM 685 N N . GLY A 1 90 ? -3.518 -9.617 -9.022 1.00 96.75 90 GLY A N 1
ATOM 686 C CA . GLY A 1 90 ? -3.747 -9.504 -10.463 1.00 96.75 90 GLY A CA 1
ATOM 687 C C . GLY A 1 90 ? -3.328 -8.148 -11.034 1.00 96.75 90 GLY A C 1
ATOM 688 O O . GLY A 1 90 ? -3.983 -7.640 -11.945 1.00 96.75 9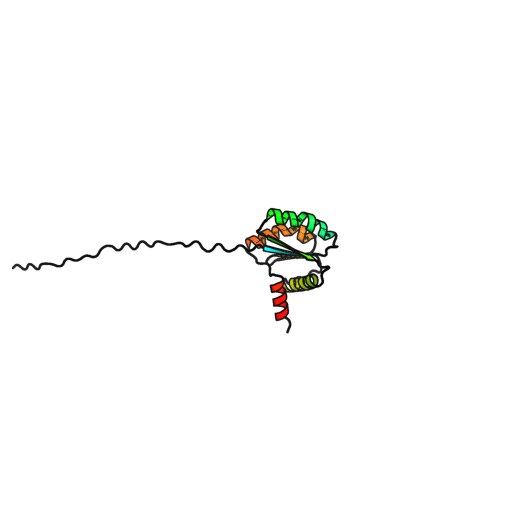0 GLY A O 1
ATOM 689 N N . VAL A 1 91 ? -2.268 -7.559 -10.479 1.00 97.31 91 VAL A N 1
ATOM 690 C CA . VAL A 1 91 ? -1.709 -6.270 -10.901 1.00 97.31 91 VAL A CA 1
ATOM 691 C C . VAL A 1 91 ? -1.211 -6.370 -12.345 1.00 97.31 91 VAL A C 1
ATOM 693 O O . VAL A 1 91 ? -0.592 -7.363 -12.728 1.00 97.31 91 VAL A O 1
ATOM 696 N N . LYS A 1 92 ? -1.508 -5.348 -13.157 1.00 94.12 92 LYS A N 1
ATOM 697 C CA . LYS A 1 92 ? -1.137 -5.289 -14.585 1.00 94.12 92 LYS A CA 1
ATOM 698 C C . LYS A 1 92 ? -0.318 -4.057 -14.967 1.00 94.12 92 LYS A C 1
ATOM 700 O O . LYS A 1 92 ? 0.136 -3.987 -16.103 1.00 94.12 92 LYS A O 1
ATOM 705 N N . ASP A 1 93 ? -0.189 -3.087 -14.069 1.00 93.94 93 ASP A N 1
ATOM 706 C CA . ASP A 1 93 ? 0.649 -1.909 -14.277 1.00 93.94 93 ASP A CA 1
ATOM 707 C C . ASP A 1 93 ? 2.122 -2.203 -13.945 1.00 93.94 93 ASP A C 1
ATOM 709 O O . ASP A 1 93 ? 2.443 -3.170 -13.248 1.00 93.94 93 ASP A O 1
ATOM 713 N N . ASP A 1 94 ? 3.009 -1.341 -14.427 1.00 92.38 94 ASP A N 1
ATOM 714 C CA . ASP A 1 94 ? 4.465 -1.429 -14.313 1.00 92.38 94 ASP A CA 1
ATOM 715 C C . ASP A 1 94 ? 5.067 -0.499 -13.240 1.00 92.38 94 ASP A C 1
ATOM 717 O O . ASP A 1 94 ? 6.287 -0.433 -13.091 1.00 92.38 94 ASP A O 1
ATOM 721 N N . GLU A 1 95 ? 4.238 0.180 -12.440 1.00 93.81 95 GLU A N 1
ATOM 722 C CA . GLU A 1 95 ? 4.697 1.122 -11.415 1.00 93.81 95 GLU A CA 1
ATOM 723 C C . GLU A 1 95 ? 5.377 0.386 -10.257 1.00 93.81 95 GLU A C 1
ATOM 725 O O . GLU A 1 95 ? 4.757 -0.420 -9.570 1.00 93.81 95 GLU A O 1
ATOM 730 N N . ALA A 1 96 ? 6.643 0.666 -9.957 1.00 91.31 96 ALA A N 1
ATOM 731 C CA . ALA A 1 96 ? 7.312 -0.010 -8.838 1.00 91.31 96 ALA A CA 1
ATOM 732 C C . ALA A 1 96 ? 6.721 0.388 -7.469 1.00 91.31 96 ALA A C 1
ATOM 734 O O . ALA A 1 96 ? 6.647 -0.423 -6.546 1.00 91.31 96 ALA A O 1
ATOM 735 N N . LEU A 1 97 ? 6.291 1.645 -7.333 1.00 95.12 97 LEU A N 1
ATOM 736 C CA . LEU A 1 97 ? 5.689 2.179 -6.116 1.00 95.12 97 LEU A CA 1
ATOM 737 C C . LEU A 1 97 ? 4.258 1.652 -5.956 1.00 95.12 97 LEU A C 1
ATOM 739 O O . LEU A 1 97 ? 3.363 2.053 -6.700 1.00 95.12 97 LEU A O 1
ATOM 743 N N . LYS A 1 98 ? 4.022 0.790 -4.963 1.00 97.44 98 LYS A N 1
ATOM 744 C CA . LYS A 1 98 ? 2.710 0.160 -4.748 1.00 97.44 98 LYS A CA 1
ATOM 745 C C . LYS A 1 98 ? 2.331 0.080 -3.277 1.00 97.44 98 LYS A C 1
ATOM 747 O O . LYS A 1 98 ? 3.179 -0.126 -2.413 1.00 97.44 98 LYS A O 1
ATOM 752 N N . VAL A 1 99 ? 1.037 0.198 -2.992 1.00 98.19 99 VAL A N 1
ATOM 753 C CA . VAL A 1 99 ? 0.455 -0.065 -1.672 1.00 98.19 99 VAL A CA 1
ATOM 754 C C . VAL A 1 99 ? -0.568 -1.185 -1.784 1.00 98.19 99 VAL A C 1
ATOM 756 O O . VAL A 1 99 ? -1.445 -1.121 -2.639 1.00 98.19 99 VAL A O 1
ATOM 759 N N . PHE A 1 100 ? -0.495 -2.167 -0.886 1.00 98.75 100 PHE A N 1
ATOM 760 C CA . PHE A 1 100 ? -1.489 -3.235 -0.747 1.00 98.75 100 PHE A CA 1
ATOM 761 C C . PHE A 1 100 ? -2.166 -3.151 0.625 1.00 98.75 100 PHE A C 1
ATOM 763 O O . PHE A 1 100 ? -1.485 -3.044 1.651 1.00 98.75 100 PHE A O 1
ATOM 770 N N . LEU A 1 101 ? -3.500 -3.195 0.641 1.00 98.50 101 LEU A N 1
ATOM 771 C CA . LEU A 1 101 ? -4.323 -3.135 1.849 1.00 98.50 101 LEU A CA 1
ATOM 772 C C . LEU A 1 101 ? -5.682 -3.810 1.623 1.00 98.50 101 LEU A C 1
ATOM 774 O O . LEU A 1 101 ? -6.367 -3.539 0.638 1.00 98.50 101 LEU A O 1
ATOM 778 N N . GLY A 1 102 ? -6.078 -4.689 2.542 1.00 97.38 102 GLY A N 1
ATOM 779 C CA . GLY A 1 102 ? -7.288 -5.493 2.415 1.00 97.38 102 GLY A CA 1
ATOM 780 C C . GLY A 1 102 ? -7.280 -6.297 1.116 1.00 97.38 102 GLY A C 1
ATOM 781 O O . GLY A 1 102 ? -6.315 -7.010 0.837 1.00 97.38 102 GLY A O 1
ATOM 782 N N . ASP A 1 103 ? -8.327 -6.147 0.307 1.00 97.00 103 ASP A N 1
ATOM 783 C CA . ASP A 1 103 ? -8.438 -6.740 -1.034 1.00 97.00 103 ASP A CA 1
ATOM 784 C C . ASP A 1 103 ? -8.066 -5.779 -2.184 1.00 97.00 103 ASP A C 1
ATOM 786 O O . ASP A 1 103 ? -8.212 -6.130 -3.354 1.00 97.00 103 ASP A O 1
ATOM 790 N N . ALA A 1 104 ? -7.536 -4.591 -1.870 1.00 98.25 104 ALA A N 1
ATOM 791 C CA . ALA A 1 104 ? -7.201 -3.550 -2.838 1.00 98.25 104 ALA A CA 1
ATOM 792 C C . ALA A 1 104 ? -5.689 -3.288 -2.958 1.00 98.25 104 ALA A C 1
ATOM 794 O O . ALA A 1 104 ? -4.892 -3.598 -2.066 1.00 98.25 104 ALA A O 1
ATOM 795 N N . PHE A 1 105 ? -5.310 -2.647 -4.067 1.00 98.50 105 PHE A N 1
ATOM 796 C CA . PHE A 1 105 ? -3.983 -2.073 -4.263 1.00 98.50 105 PHE A CA 1
ATOM 797 C C . PHE A 1 105 ? -4.062 -0.694 -4.930 1.00 98.50 105 PHE A C 1
ATOM 799 O O . PHE A 1 105 ? -5.029 -0.379 -5.628 1.00 98.50 105 PHE A O 1
ATOM 806 N N . LEU A 1 106 ? -3.030 0.120 -4.714 1.00 98.31 106 LEU A N 1
ATOM 807 C CA . LEU A 1 106 ? -2.807 1.399 -5.386 1.00 98.31 106 LEU A CA 1
ATOM 808 C C . LEU A 1 106 ? -1.395 1.404 -5.969 1.00 98.31 106 LEU A C 1
ATOM 810 O O . LEU A 1 106 ? -0.451 1.020 -5.279 1.00 98.31 106 LEU A O 1
ATOM 814 N N . ALA A 1 107 ? -1.262 1.846 -7.216 1.00 97.00 107 ALA A N 1
ATOM 815 C CA . ALA A 1 107 ? -0.007 1.853 -7.955 1.00 97.00 107 ALA A CA 1
ATOM 816 C C . ALA A 1 107 ? 0.360 3.269 -8.415 1.00 97.00 107 ALA A C 1
ATOM 818 O O . ALA A 1 107 ? -0.494 4.014 -8.901 1.00 97.00 107 ALA A O 1
ATOM 819 N N . GLY A 1 108 ? 1.627 3.634 -8.233 1.00 95.06 108 GLY A N 1
ATOM 820 C CA . GLY A 1 108 ? 2.170 4.948 -8.555 1.00 95.06 108 GLY A CA 1
ATOM 821 C C . GLY A 1 108 ? 1.827 6.034 -7.528 1.00 95.06 108 GLY A C 1
ATOM 822 O O . GLY A 1 108 ? 0.869 5.947 -6.750 1.00 95.06 108 GLY A O 1
ATOM 823 N N . ALA A 1 109 ? 2.620 7.108 -7.533 1.00 93.88 109 ALA A N 1
ATOM 824 C CA . ALA A 1 109 ? 2.524 8.172 -6.532 1.00 93.88 109 ALA A CA 1
ATOM 825 C C . ALA A 1 109 ? 1.174 8.903 -6.565 1.00 93.88 109 ALA A C 1
ATOM 827 O O . ALA A 1 109 ? 0.626 9.258 -5.516 1.00 93.88 109 ALA A O 1
ATOM 828 N N . LYS A 1 110 ? 0.614 9.089 -7.766 1.00 94.06 110 LYS A N 1
ATOM 829 C CA . LYS A 1 110 ? -0.673 9.758 -7.972 1.00 94.06 110 LYS A CA 1
ATOM 830 C C . LYS A 1 110 ? -1.820 9.007 -7.294 1.00 94.06 110 LYS A C 1
ATOM 832 O O . LYS A 1 110 ? -2.508 9.584 -6.458 1.00 94.06 110 LYS A O 1
ATOM 837 N N . ALA A 1 111 ? -1.995 7.720 -7.605 1.00 96.88 111 ALA A N 1
ATOM 838 C CA . ALA A 1 111 ? -3.094 6.930 -7.051 1.00 96.88 111 ALA A CA 1
ATOM 839 C C . ALA A 1 111 ? -2.995 6.823 -5.526 1.00 96.88 111 ALA A C 1
ATOM 841 O O . ALA A 1 111 ? -4.005 6.931 -4.835 1.00 96.88 111 ALA A O 1
ATOM 842 N N . ILE A 1 112 ? -1.777 6.657 -4.998 1.00 97.19 112 ILE A N 1
ATOM 843 C CA . ILE A 1 112 ? -1.540 6.614 -3.553 1.00 97.19 112 ILE A CA 1
ATOM 844 C C . ILE A 1 112 ? -1.928 7.944 -2.901 1.00 97.19 112 ILE A C 1
ATOM 846 O O . ILE A 1 112 ? -2.647 7.947 -1.906 1.00 97.19 112 ILE A O 1
ATOM 850 N N . THR A 1 113 ? -1.498 9.072 -3.464 1.00 95.25 113 THR A N 1
ATOM 851 C CA . THR A 1 113 ? -1.772 10.393 -2.879 1.00 95.25 113 THR A CA 1
ATOM 852 C C . THR A 1 113 ? -3.255 10.746 -2.908 1.00 95.25 113 THR A C 1
ATOM 854 O O . THR A 1 113 ? -3.763 11.309 -1.944 1.00 95.25 113 THR A O 1
ATOM 857 N N . GLU A 1 114 ? -3.953 10.406 -3.990 1.00 96.81 114 GLU A N 1
ATOM 858 C CA . GLU A 1 114 ? -5.357 10.778 -4.182 1.00 96.81 114 GLU A CA 1
ATOM 859 C C . GLU A 1 114 ? -6.335 9.844 -3.456 1.00 96.81 114 GLU A C 1
ATOM 861 O O . GLU A 1 114 ? -7.415 10.284 -3.077 1.00 96.81 114 GLU A O 1
ATOM 866 N N . ARG A 1 115 ? -5.991 8.557 -3.282 1.00 98.19 115 ARG A N 1
ATOM 867 C CA . ARG A 1 115 ? -6.983 7.520 -2.933 1.00 98.19 115 ARG A CA 1
ATOM 868 C C . ARG A 1 115 ? -6.658 6.691 -1.697 1.00 98.19 115 ARG A C 1
ATOM 870 O O . ARG A 1 115 ? -7.507 5.905 -1.277 1.00 98.19 115 ARG A O 1
ATOM 877 N N . LEU A 1 116 ? -5.461 6.804 -1.112 1.00 98.06 116 LEU A N 1
ATOM 878 C CA . LEU A 1 116 ? -5.066 5.935 0.006 1.00 98.06 116 LEU A CA 1
ATOM 879 C C . LEU A 1 116 ? -5.995 6.080 1.216 1.00 98.06 116 LEU A C 1
ATOM 881 O O . LEU A 1 116 ? -6.386 5.073 1.800 1.00 98.06 116 LEU A O 1
ATOM 885 N N . GLU A 1 117 ? -6.374 7.304 1.573 1.00 97.50 117 GLU A N 1
ATOM 886 C CA . GLU A 1 117 ? -7.226 7.557 2.738 1.00 97.50 117 GLU A CA 1
ATOM 887 C C . GLU A 1 117 ? -8.642 6.989 2.569 1.00 97.50 117 GLU A C 1
ATOM 889 O O . GLU A 1 117 ? -9.124 6.268 3.445 1.00 97.50 117 GLU A O 1
ATOM 894 N N . GLU A 1 118 ? -9.272 7.233 1.416 1.00 98.19 118 GLU A N 1
ATOM 895 C CA . GLU A 1 118 ? -10.570 6.644 1.060 1.00 98.19 118 GLU A CA 1
ATOM 896 C C . GLU A 1 118 ? -10.489 5.111 1.062 1.00 98.19 118 GLU A C 1
ATOM 898 O O . GLU A 1 118 ? -11.298 4.437 1.698 1.00 98.19 118 GLU A O 1
ATOM 903 N N . THR A 1 119 ? -9.441 4.551 0.449 1.00 98.56 119 THR A N 1
ATOM 904 C CA . THR A 1 119 ? -9.251 3.096 0.384 1.00 98.56 119 THR A CA 1
ATOM 905 C C . THR A 1 119 ? -9.095 2.489 1.780 1.00 98.56 119 THR A C 1
ATOM 907 O O . THR A 1 119 ? -9.652 1.430 2.050 1.00 98.56 119 THR A O 1
ATOM 910 N N . VAL A 1 120 ? -8.381 3.142 2.703 1.00 98.31 120 VAL A N 1
ATOM 911 C CA . VAL A 1 120 ? -8.288 2.677 4.098 1.00 98.31 120 VAL A CA 1
ATOM 912 C C . VAL A 1 120 ? -9.658 2.671 4.769 1.00 98.31 120 VAL A C 1
ATOM 914 O O . VAL A 1 120 ? -10.002 1.678 5.415 1.00 98.31 120 VAL A O 1
ATOM 917 N N . THR A 1 121 ? -10.445 3.739 4.611 1.00 98.00 121 THR A N 1
ATOM 918 C CA . THR A 1 121 ? -11.806 3.810 5.167 1.00 98.00 121 THR A CA 1
ATOM 919 C C . THR A 1 121 ? -12.663 2.654 4.664 1.00 98.00 121 THR A C 1
ATOM 921 O O . THR A 1 121 ? -13.250 1.931 5.474 1.00 98.00 121 THR A O 1
ATOM 924 N N . ASP A 1 122 ? -12.672 2.426 3.353 1.00 98.31 122 ASP A N 1
ATOM 925 C CA . ASP A 1 122 ? -13.461 1.370 2.722 1.00 98.31 122 ASP A CA 1
ATOM 926 C C . ASP A 1 122 ? -13.048 -0.024 3.196 1.00 98.31 122 ASP A C 1
ATOM 928 O O . ASP A 1 122 ? -13.892 -0.856 3.536 1.00 98.31 122 ASP A O 1
ATOM 932 N N . GLN A 1 123 ? -11.744 -0.296 3.247 1.00 98.00 123 GLN A N 1
ATOM 933 C CA . GLN A 1 123 ? -11.227 -1.600 3.663 1.00 98.00 123 GLN A CA 1
ATOM 934 C C . GLN A 1 123 ? -11.489 -1.868 5.151 1.00 98.00 123 GLN A C 1
ATOM 936 O O . GLN A 1 123 ? -11.841 -2.991 5.521 1.00 98.00 123 GLN A O 1
ATOM 941 N N . LEU A 1 124 ? -11.401 -0.840 6.002 1.00 96.81 124 LEU A N 1
ATOM 942 C CA . LEU A 1 124 ? -11.791 -0.940 7.409 1.00 96.81 124 LEU A CA 1
ATOM 943 C C . LEU A 1 124 ? -13.295 -1.193 7.567 1.00 96.81 124 LEU A C 1
ATOM 945 O O . LEU A 1 124 ? -13.678 -2.026 8.385 1.00 96.81 124 LEU A O 1
ATOM 949 N N . ALA A 1 125 ? -14.142 -0.514 6.788 1.00 96.25 125 ALA A N 1
ATOM 950 C CA . ALA A 1 125 ? -15.593 -0.701 6.824 1.00 96.25 125 ALA A CA 1
ATOM 951 C C . ALA A 1 125 ? -16.009 -2.113 6.377 1.00 96.25 125 ALA A C 1
ATOM 953 O O . ALA A 1 125 ? -16.931 -2.697 6.942 1.00 96.25 125 ALA A O 1
ATOM 954 N N . LYS A 1 126 ? -15.290 -2.690 5.407 1.00 96.19 126 LYS A N 1
ATOM 955 C CA . LYS A 1 126 ? -15.476 -4.078 4.956 1.00 96.19 126 LYS A CA 1
ATOM 956 C C . LYS A 1 126 ? -14.972 -5.124 5.955 1.00 96.19 126 LYS A C 1
ATOM 958 O O . LYS A 1 126 ? -15.269 -6.304 5.783 1.00 96.19 126 LYS A O 1
ATOM 963 N N . GLY A 1 127 ? -14.176 -4.733 6.953 1.00 95.00 127 GLY A N 1
ATOM 964 C CA . GLY A 1 127 ? -13.449 -5.683 7.799 1.00 95.00 127 GLY A CA 1
ATOM 965 C C . GLY A 1 127 ? -12.450 -6.526 7.000 1.00 95.00 127 GLY A C 1
ATOM 966 O O . GLY A 1 127 ? -12.220 -7.692 7.326 1.00 95.00 127 GLY A O 1
ATOM 967 N N . ALA A 1 128 ? -11.900 -5.963 5.920 1.00 95.56 128 ALA A N 1
ATOM 968 C CA . ALA A 1 128 ? -10.996 -6.675 5.035 1.00 95.56 128 ALA A CA 1
ATOM 969 C C . ALA A 1 128 ? -9.679 -7.014 5.741 1.00 95.56 128 ALA A C 1
ATOM 971 O O . ALA A 1 128 ? -9.182 -6.275 6.592 1.00 95.56 128 ALA A O 1
ATOM 972 N N . VAL A 1 129 ? -9.089 -8.140 5.348 1.00 95.88 129 VAL A N 1
ATOM 973 C CA . VAL A 1 129 ? -7.815 -8.610 5.890 1.00 95.88 129 VAL A CA 1
ATOM 974 C C . VAL A 1 129 ? -6.782 -8.573 4.783 1.00 95.88 129 VAL A C 1
ATOM 976 O O . VAL A 1 129 ? -6.916 -9.276 3.783 1.00 95.88 129 VAL A O 1
ATOM 979 N N . THR A 1 130 ? -5.728 -7.788 4.980 1.00 97.88 130 THR A N 1
ATOM 980 C CA . THR A 1 130 ? -4.574 -7.828 4.087 1.00 97.88 130 THR A CA 1
ATOM 981 C C . THR A 1 130 ? -3.819 -9.142 4.322 1.00 97.88 130 THR A C 1
ATOM 983 O O . THR A 1 130 ? -3.437 -9.427 5.463 1.00 97.88 130 THR A O 1
ATOM 986 N N . PRO A 1 131 ? -3.580 -9.956 3.284 1.00 96.94 131 PRO A N 1
ATOM 987 C CA . PRO A 1 131 ? -2.707 -11.120 3.358 1.00 96.94 131 PRO A CA 1
ATOM 988 C C . PRO A 1 131 ? -1.336 -10.720 3.897 1.00 96.94 131 PRO A C 1
ATOM 990 O O . PRO A 1 131 ? -0.813 -9.679 3.519 1.00 96.94 131 PRO A O 1
ATOM 993 N N . THR A 1 132 ? -0.744 -11.529 4.773 1.00 97.50 132 THR A N 1
ATOM 994 C CA . THR A 1 132 ? 0.586 -11.226 5.316 1.00 97.50 132 THR A CA 1
ATOM 995 C C . THR A 1 132 ? 1.689 -11.679 4.352 1.00 97.50 132 THR A C 1
ATOM 997 O O . THR A 1 132 ? 1.465 -12.594 3.551 1.00 97.50 132 THR A O 1
ATOM 1000 N N . PRO A 1 133 ? 2.908 -11.110 4.428 1.00 97.62 133 PRO A N 1
ATOM 1001 C CA . PRO A 1 133 ? 4.053 -11.581 3.654 1.00 97.62 133 PRO A CA 1
ATOM 1002 C C . PRO A 1 133 ? 4.293 -13.092 3.746 1.00 97.62 133 PRO A C 1
ATOM 1004 O O . PRO A 1 133 ? 4.588 -13.735 2.739 1.00 97.62 133 PRO A O 1
ATOM 1007 N N . GLU A 1 134 ? 4.134 -13.681 4.930 1.00 96.81 134 GLU A N 1
ATOM 1008 C CA . GLU A 1 134 ? 4.313 -15.116 5.160 1.00 96.81 134 GLU A CA 1
ATOM 1009 C C . GLU A 1 134 ? 3.242 -15.925 4.429 1.00 96.81 134 GLU A C 1
ATOM 1011 O O . GLU A 1 134 ? 3.562 -16.922 3.779 1.00 96.81 134 GLU A O 1
ATOM 1016 N N . ALA A 1 135 ? 1.983 -15.477 4.485 1.00 96.25 135 ALA A N 1
ATOM 1017 C CA . ALA A 1 135 ? 0.874 -16.122 3.794 1.00 96.25 135 ALA A CA 1
ATOM 1018 C C . ALA A 1 135 ? 1.066 -16.081 2.272 1.00 96.25 135 ALA A C 1
ATOM 1020 O O . ALA A 1 135 ? 0.977 -17.120 1.617 1.00 96.25 135 ALA A O 1
ATOM 1021 N N . VAL A 1 136 ? 1.423 -14.914 1.722 1.00 96.81 136 VAL A N 1
ATOM 1022 C CA . VAL A 1 136 ? 1.686 -14.741 0.284 1.00 96.81 136 VAL A CA 1
ATOM 1023 C C . VAL A 1 136 ? 2.863 -15.613 -0.177 1.00 96.81 136 VAL A C 1
ATOM 1025 O O . VAL A 1 136 ? 2.772 -16.301 -1.195 1.00 96.81 136 VAL A O 1
ATOM 1028 N N . ARG A 1 137 ? 3.957 -15.672 0.595 1.00 95.88 137 ARG A N 1
ATOM 1029 C CA . ARG A 1 137 ? 5.096 -16.560 0.294 1.00 95.88 137 ARG A CA 1
ATOM 1030 C C . ARG A 1 137 ? 4.709 -18.038 0.369 1.00 95.88 137 ARG A C 1
ATOM 1032 O O . ARG A 1 137 ? 5.155 -18.828 -0.462 1.00 95.88 137 ARG A O 1
ATOM 1039 N N . ALA A 1 138 ? 3.897 -18.429 1.348 1.00 95.44 138 ALA A N 1
ATOM 1040 C CA . ALA A 1 138 ? 3.440 -19.807 1.495 1.00 95.44 138 ALA A CA 1
ATOM 1041 C C . ALA A 1 138 ? 2.516 -20.235 0.343 1.00 95.44 138 ALA A C 1
ATOM 1043 O O . ALA A 1 138 ? 2.628 -21.360 -0.137 1.00 95.44 138 ALA A O 1
ATOM 1044 N N . GLU A 1 139 ? 1.632 -19.350 -0.125 1.00 92.81 139 GLU A N 1
ATOM 1045 C CA . GLU A 1 139 ? 0.800 -19.573 -1.314 1.00 92.81 139 GLU A CA 1
ATOM 1046 C C . GLU A 1 139 ? 1.646 -19.787 -2.571 1.00 92.81 139 GLU A C 1
ATOM 1048 O O . GLU A 1 139 ? 1.437 -20.766 -3.287 1.00 92.81 139 GLU A O 1
ATOM 1053 N N . ALA A 1 140 ? 2.648 -18.934 -2.799 1.00 91.00 140 ALA A N 1
ATOM 1054 C CA . ALA A 1 140 ? 3.528 -19.040 -3.960 1.00 91.00 140 ALA A CA 1
ATOM 1055 C C . ALA A 1 140 ? 4.285 -20.378 -4.013 1.00 91.00 140 ALA A C 1
ATOM 1057 O O . ALA A 1 140 ? 4.427 -20.959 -5.084 1.00 91.00 140 ALA A O 1
ATOM 1058 N N . LYS A 1 141 ? 4.719 -20.900 -2.857 1.00 89.69 141 LYS A N 1
ATOM 1059 C CA . LYS A 1 141 ? 5.368 -22.220 -2.762 1.00 89.69 141 LYS A CA 1
ATOM 1060 C C . LYS A 1 141 ? 4.430 -23.376 -3.112 1.00 89.69 141 LYS A C 1
ATOM 1062 O O . LYS A 1 141 ? 4.898 -24.390 -3.607 1.00 89.69 141 LYS A O 1
ATOM 1067 N N . ARG A 1 142 ? 3.126 -23.245 -2.846 1.00 86.38 142 ARG A N 1
ATOM 1068 C CA . ARG A 1 142 ? 2.128 -24.279 -3.176 1.00 86.38 142 ARG A CA 1
ATOM 1069 C C . ARG A 1 142 ? 1.716 -24.258 -4.647 1.00 86.38 142 ARG A C 1
ATOM 1071 O O . ARG A 1 142 ? 1.357 -25.298 -5.179 1.00 86.38 142 ARG A O 1
ATOM 1078 N N . GLY A 1 143 ? 1.738 -23.085 -5.281 1.00 71.12 143 GLY A N 1
ATOM 1079 C CA . GLY A 1 143 ? 1.352 -22.897 -6.684 1.00 71.12 143 GLY A CA 1
ATOM 1080 C C . GLY A 1 143 ? 2.456 -23.182 -7.708 1.00 71.12 143 GLY A C 1
ATOM 1081 O O . GLY A 1 143 ? 2.215 -23.009 -8.898 1.00 71.12 143 GLY A O 1
ATOM 1082 N N . ASN A 1 144 ? 3.650 -23.582 -7.265 1.00 51.31 144 ASN A N 1
ATOM 1083 C CA . ASN A 1 144 ? 4.791 -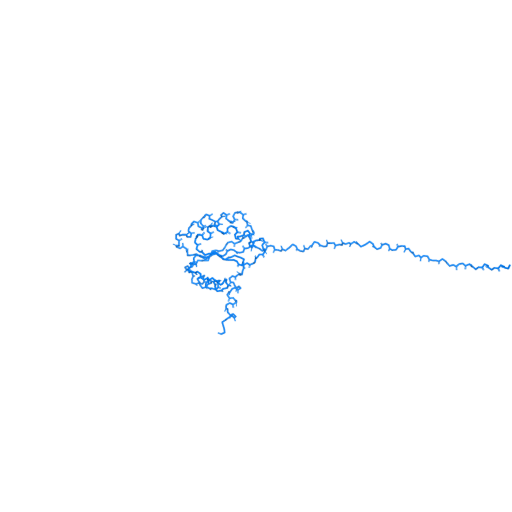23.895 -8.121 1.00 51.31 144 ASN A CA 1
ATOM 1084 C C . ASN A 1 144 ? 5.081 -25.411 -8.069 1.00 51.31 144 ASN A C 1
ATOM 1086 O O . ASN A 1 144 ? 5.858 -25.811 -7.197 1.00 51.31 144 ASN A O 1
ATOM 1090 N N . PRO A 1 145 ? 4.434 -26.244 -8.914 1.00 49.66 145 PRO A N 1
ATOM 1091 C CA . PRO A 1 145 ? 4.797 -27.655 -9.053 1.00 49.66 145 PRO A CA 1
ATOM 1092 C C . PRO A 1 145 ? 6.233 -27.837 -9.560 1.00 49.66 145 PRO A C 1
ATOM 1094 O O . PRO A 1 145 ? 6.736 -26.939 -10.276 1.00 49.66 145 PRO A O 1
#

Foldseek 3Di:
DDDDDDDDDDDDDDDPPPPPPPPDPDPDPPQQAWEKEKQEAPPDPLCCCCVPPVVVVLCVVCPRNHDYDYQHCVDPLSVVLVVLVCVVLVPDDDARTKMFTFSDIAGDSVRCVPPVNVVSVVNSVVSGHTQDSVRSVVVVVVPPD

Radius of gyration: 30.12 Å; chains: 1; bounding box: 97×56×65 Å

pLDDT: mean 85.54, std 17.75, range [40.28, 98.75]

Secondary structure (DSSP, 8-state):
-----------------------PPPP----PPEEEEEE--TT-THHHHIIIIIHHHHHHHHGGGEEEEEE-TTSHHHHHHHHHHHHHHT-----S-EEEETTEEEEHHHHHHHHHHHHHHHHHHTT--PPPHHHHHHHHHHS--

Sequence (145 aa):
MTKRISGLAMSGALAVAVWLANSAPAPAAETRPLQVYLFASSTCPECMGIKANLLPRLVEGYGTRIKVTHLDLDDIESFKLLLLYERKYGVKDDEALKVFLGDAFLAGAKAITERLEETVTDQLAKGAVTPTPEAVRAEAKRGNP